Protein AF-A0A966KUR7-F1 (afdb_monomer)

Structure (mmCIF, N/CA/C/O backbone):
data_AF-A0A966KUR7-F1
#
_entry.id   AF-A0A966KUR7-F1
#
loop_
_atom_site.group_PDB
_atom_site.id
_atom_site.type_symbol
_atom_site.label_atom_id
_atom_site.label_alt_id
_atom_site.label_comp_id
_atom_site.label_asym_id
_atom_site.label_entity_id
_atom_site.label_seq_id
_atom_site.pdbx_PDB_ins_code
_atom_site.Cartn_x
_atom_site.Cartn_y
_atom_site.Cartn_z
_atom_site.occupancy
_atom_site.B_iso_or_equiv
_atom_site.auth_seq_id
_atom_site.auth_comp_id
_atom_site.auth_asym_id
_atom_site.auth_atom_id
_atom_site.pdbx_PDB_model_num
ATOM 1 N N . MET A 1 1 ? 2.257 -14.871 -14.726 1.00 88.00 1 MET A N 1
ATOM 2 C CA . MET A 1 1 ? 3.387 -13.998 -15.121 1.00 88.00 1 MET A CA 1
ATOM 3 C C . MET A 1 1 ? 2.958 -12.545 -14.995 1.00 88.00 1 MET A C 1
ATOM 5 O O . MET A 1 1 ? 1.751 -12.316 -15.040 1.00 88.00 1 MET A O 1
ATOM 9 N N . PRO A 1 2 ? 3.890 -11.599 -14.787 1.00 92.50 2 PRO A N 1
ATOM 10 C CA . PRO A 1 2 ? 3.565 -10.175 -14.750 1.00 92.50 2 PRO A CA 1
ATOM 11 C C . PRO A 1 2 ? 2.953 -9.707 -16.077 1.00 92.50 2 PRO A C 1
ATOM 13 O O . PRO A 1 2 ? 3.179 -10.331 -17.117 1.00 92.50 2 PRO A O 1
ATOM 16 N N . ALA A 1 3 ? 2.164 -8.632 -16.035 1.00 90.69 3 ALA A N 1
ATOM 17 C CA . ALA A 1 3 ? 1.656 -7.989 -17.244 1.00 90.69 3 ALA A CA 1
ATOM 18 C C . ALA A 1 3 ? 2.810 -7.391 -18.070 1.00 90.69 3 ALA A C 1
ATOM 20 O O . ALA A 1 3 ? 3.851 -7.025 -17.527 1.00 90.69 3 ALA A O 1
ATOM 21 N N . ALA A 1 4 ? 2.635 -7.288 -19.387 1.00 91.75 4 ALA A N 1
ATOM 22 C CA . ALA A 1 4 ? 3.635 -6.663 -20.249 1.00 91.75 4 ALA A CA 1
ATOM 23 C C . ALA A 1 4 ? 3.792 -5.161 -19.933 1.00 91.75 4 ALA A C 1
ATOM 25 O O . ALA A 1 4 ? 2.819 -4.503 -19.564 1.00 91.75 4 ALA A O 1
ATOM 26 N N . GLY A 1 5 ? 5.002 -4.619 -20.112 1.00 89.31 5 GLY A N 1
ATOM 27 C CA . GLY A 1 5 ? 5.289 -3.189 -19.936 1.00 89.31 5 GLY A CA 1
ATOM 28 C C . GLY A 1 5 ? 5.478 -2.733 -18.485 1.00 89.31 5 GLY A C 1
ATOM 29 O O . GLY A 1 5 ? 5.415 -1.538 -18.216 1.00 89.31 5 GLY A O 1
ATOM 30 N N . LEU A 1 6 ? 5.683 -3.659 -17.542 1.00 91.81 6 LEU A N 1
ATOM 31 C CA . LEU A 1 6 ? 6.004 -3.357 -16.137 1.00 91.81 6 LEU A CA 1
ATOM 32 C C . LEU A 1 6 ? 7.499 -3.082 -15.896 1.00 91.81 6 LEU A C 1
ATOM 34 O O . LEU A 1 6 ? 7.878 -2.509 -14.874 1.00 91.81 6 LEU A O 1
ATOM 38 N N . ASP A 1 7 ? 8.349 -3.503 -16.827 1.00 88.00 7 ASP A N 1
ATOM 39 C CA . ASP A 1 7 ? 9.803 -3.353 -16.819 1.00 88.00 7 ASP A CA 1
ATOM 40 C C . ASP A 1 7 ? 10.269 -1.959 -17.272 1.00 88.00 7 ASP A C 1
ATOM 42 O O . ASP A 1 7 ? 11.418 -1.585 -17.036 1.00 88.00 7 ASP A O 1
ATOM 46 N N . ASN A 1 8 ? 9.376 -1.165 -17.871 1.00 85.94 8 ASN A N 1
ATOM 47 C CA . ASN A 1 8 ? 9.663 0.183 -18.344 1.00 85.94 8 ASN A CA 1
ATOM 48 C C . ASN A 1 8 ? 8.543 1.167 -17.973 1.00 85.94 8 ASN A C 1
ATOM 50 O O . ASN A 1 8 ? 7.426 1.065 -18.469 1.00 85.94 8 ASN A O 1
ATOM 54 N N . ASN A 1 9 ? 8.875 2.169 -17.154 1.00 87.31 9 ASN A N 1
ATOM 55 C CA . ASN A 1 9 ? 7.959 3.235 -16.738 1.00 87.31 9 ASN A CA 1
ATOM 56 C C . ASN A 1 9 ? 8.266 4.601 -17.392 1.00 87.31 9 ASN A C 1
ATOM 58 O O . ASN A 1 9 ? 7.920 5.645 -16.849 1.00 87.31 9 ASN A O 1
ATOM 62 N N . ALA A 1 10 ? 8.947 4.636 -18.543 1.00 84.69 10 ALA A N 1
ATOM 63 C CA . ALA A 1 10 ? 9.345 5.892 -19.196 1.00 84.69 10 ALA A CA 1
ATOM 64 C C . ALA A 1 10 ? 8.162 6.787 -19.617 1.00 84.69 10 ALA A C 1
ATOM 66 O O . ALA A 1 10 ? 8.335 7.988 -19.801 1.00 84.69 10 ALA A O 1
ATOM 67 N N . ASN A 1 11 ? 6.970 6.212 -19.776 1.00 86.31 11 ASN A N 1
ATOM 68 C CA . ASN A 1 11 ? 5.736 6.928 -20.100 1.00 86.31 11 ASN A CA 1
ATOM 69 C C . ASN A 1 11 ? 4.882 7.271 -18.862 1.00 86.31 11 ASN A C 1
ATOM 71 O O . ASN A 1 11 ? 3.770 7.764 -19.031 1.00 86.31 11 ASN A O 1
ATOM 75 N N . GLY A 1 12 ? 5.358 6.972 -17.648 1.00 87.06 12 GLY A N 1
ATOM 76 C CA . GLY A 1 12 ? 4.644 7.243 -16.397 1.00 87.06 12 GLY A CA 1
ATOM 77 C C . GLY A 1 12 ? 3.442 6.331 -16.119 1.00 87.06 12 GLY A C 1
ATOM 78 O O . GLY A 1 12 ? 2.662 6.621 -15.213 1.00 87.06 12 GLY A O 1
ATOM 79 N N . ALA A 1 13 ? 3.270 5.227 -16.858 1.00 90.12 13 ALA A N 1
ATOM 80 C CA . ALA A 1 13 ? 2.123 4.324 -16.698 1.00 90.12 13 ALA A CA 1
ATOM 81 C C . ALA A 1 13 ? 2.003 3.688 -15.294 1.00 90.12 13 ALA A C 1
ATOM 83 O O . ALA A 1 13 ? 0.913 3.286 -14.896 1.00 90.12 13 ALA A O 1
ATOM 84 N N . TRP A 1 14 ? 3.104 3.628 -14.546 1.00 92.31 14 TRP A N 1
ATOM 85 C CA . TRP A 1 14 ? 3.233 3.052 -13.202 1.00 92.31 14 TRP A CA 1
ATOM 86 C C . TRP A 1 14 ? 3.726 4.092 -12.184 1.00 92.31 14 TRP A C 1
ATOM 88 O O . TRP A 1 14 ? 4.558 3.805 -11.315 1.00 92.31 14 TRP A O 1
ATOM 98 N N . GLY A 1 15 ? 3.255 5.330 -12.355 1.00 92.06 15 GLY A N 1
ATOM 99 C CA . GLY A 1 15 ? 3.416 6.438 -11.419 1.00 92.06 15 GLY A CA 1
ATOM 100 C C . GLY A 1 15 ? 4.779 7.134 -11.453 1.00 92.06 15 GLY A C 1
ATOM 101 O O . GLY A 1 15 ? 5.825 6.517 -11.666 1.00 92.06 15 GLY A O 1
ATOM 102 N N . ASP A 1 16 ? 4.763 8.438 -11.177 1.00 92.69 16 ASP A N 1
ATOM 103 C CA . ASP A 1 16 ? 5.966 9.266 -11.104 1.00 92.69 16 ASP A CA 1
ATOM 104 C C . ASP A 1 16 ? 6.695 9.101 -9.768 1.00 92.69 16 ASP A C 1
ATOM 106 O O . ASP A 1 16 ? 6.144 9.267 -8.675 1.00 92.69 16 ASP A O 1
ATOM 110 N N . THR A 1 17 ? 7.984 8.797 -9.849 1.00 91.75 17 THR A N 1
ATOM 111 C CA . THR A 1 17 ? 8.822 8.545 -8.674 1.00 91.75 17 THR A CA 1
ATOM 112 C C . THR A 1 17 ? 9.451 9.832 -8.152 1.00 91.75 17 THR A C 1
ATOM 114 O O . THR A 1 17 ? 10.007 10.616 -8.925 1.00 91.75 17 THR A O 1
ATOM 117 N N . LEU A 1 18 ? 9.459 10.029 -6.832 1.00 88.19 18 LEU A N 1
ATOM 118 C CA . LEU A 1 18 ? 10.143 11.176 -6.231 1.00 88.19 18 LEU A CA 1
ATOM 119 C C . LEU A 1 18 ? 11.659 11.102 -6.468 1.00 88.19 18 LEU A C 1
ATOM 121 O O . LEU A 1 18 ? 12.322 10.136 -6.080 1.00 88.19 18 LEU A O 1
ATOM 125 N N . GLY A 1 19 ? 12.211 12.154 -7.076 1.00 87.19 19 GLY A N 1
ATOM 126 C CA . GLY A 1 19 ? 13.638 12.253 -7.387 1.00 87.19 19 GLY A CA 1
ATOM 127 C C . GLY A 1 19 ? 14.106 11.311 -8.499 1.00 87.19 19 GLY A C 1
ATOM 128 O O . GLY A 1 19 ? 15.282 10.958 -8.510 1.00 87.19 19 GLY A O 1
ATOM 129 N N . ASN A 1 20 ? 13.207 10.883 -9.397 1.00 81.94 20 ASN A N 1
ATOM 130 C CA . ASN A 1 20 ? 13.506 9.990 -10.530 1.00 81.94 20 ASN A CA 1
ATOM 131 C C . ASN A 1 20 ? 14.167 8.664 -10.110 1.00 81.94 20 ASN A C 1
ATOM 133 O O . ASN A 1 20 ? 15.018 8.115 -10.812 1.00 81.94 20 ASN A O 1
ATOM 137 N N . LYS A 1 21 ? 13.805 8.159 -8.926 1.00 83.62 21 LYS A N 1
ATOM 138 C CA . LYS A 1 21 ? 14.330 6.903 -8.390 1.00 83.62 21 LYS A CA 1
ATOM 139 C C . LYS A 1 21 ? 13.656 5.713 -9.059 1.00 83.62 21 LYS A C 1
ATOM 141 O O . LYS A 1 21 ? 12.439 5.619 -9.072 1.00 83.62 21 LYS A O 1
ATOM 146 N N . VAL A 1 22 ? 14.449 4.737 -9.495 1.00 81.62 22 VAL A N 1
ATOM 147 C CA . VAL A 1 22 ? 13.929 3.482 -10.071 1.00 81.62 22 VAL A CA 1
ATOM 148 C C . VAL A 1 22 ? 13.159 2.653 -9.034 1.00 81.62 22 VAL A C 1
ATOM 150 O O . VAL A 1 22 ? 12.146 2.037 -9.357 1.00 81.62 22 VAL A O 1
ATOM 153 N N . LEU A 1 23 ? 13.628 2.654 -7.782 1.00 90.50 23 LEU A N 1
ATOM 154 C CA . LEU A 1 23 ? 13.031 1.907 -6.678 1.0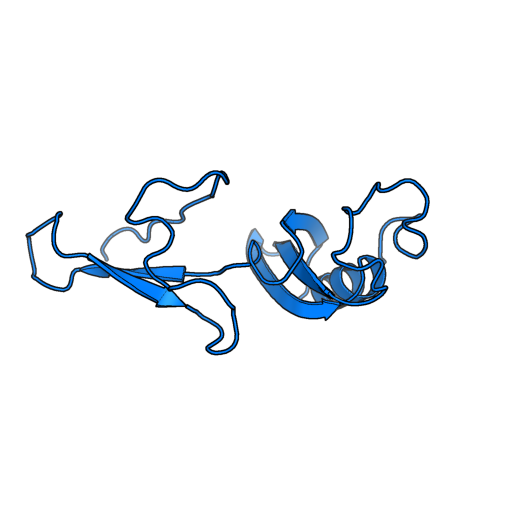0 90.50 23 LEU A CA 1
ATOM 155 C C . LEU A 1 23 ? 12.496 2.865 -5.617 1.00 90.50 23 LEU A C 1
ATOM 157 O O . LEU A 1 23 ? 13.218 3.736 -5.123 1.00 90.50 23 LEU A O 1
ATOM 161 N N . VAL A 1 24 ? 11.232 2.679 -5.251 1.00 94.69 24 VAL A N 1
ATOM 162 C CA . VAL A 1 24 ? 10.512 3.519 -4.289 1.00 94.69 24 VAL A CA 1
ATOM 163 C C . VAL A 1 24 ? 9.634 2.658 -3.384 1.00 94.69 24 VAL A C 1
ATOM 165 O O . VAL A 1 24 ? 9.629 1.431 -3.476 1.00 94.69 24 VAL A O 1
ATOM 168 N N . TRP A 1 25 ? 8.909 3.303 -2.475 1.00 97.19 25 TRP A N 1
ATOM 169 C CA . TRP A 1 25 ? 7.753 2.664 -1.863 1.00 97.19 25 TRP A CA 1
ATOM 170 C C . TRP A 1 25 ? 6.673 2.452 -2.920 1.00 97.19 25 TRP A C 1
ATOM 172 O O . TRP A 1 25 ? 6.357 3.386 -3.657 1.00 97.19 25 TRP A O 1
ATOM 182 N N . ARG A 1 26 ? 6.132 1.239 -3.009 1.00 97.38 26 ARG A N 1
ATOM 183 C CA . ARG A 1 26 ? 4.972 0.924 -3.853 1.00 97.38 26 ARG A CA 1
ATOM 184 C C . ARG A 1 26 ? 3.975 0.089 -3.067 1.00 97.38 26 ARG A C 1
ATOM 186 O O . ARG A 1 26 ? 4.371 -0.643 -2.156 1.00 97.38 26 ARG A O 1
ATOM 193 N N . SER A 1 27 ? 2.701 0.190 -3.429 1.00 97.38 27 SER A N 1
ATOM 194 C CA . SER A 1 27 ? 1.631 -0.647 -2.890 1.00 97.38 27 SER A CA 1
ATOM 195 C C . SER A 1 27 ? 0.796 -1.278 -3.989 1.00 97.38 27 SER A C 1
ATOM 197 O O . SER A 1 27 ? 0.777 -0.827 -5.127 1.00 97.38 27 SER A O 1
ATOM 199 N N . SER A 1 28 ? 0.111 -2.357 -3.642 1.00 97.50 28 SER A N 1
ATOM 200 C CA . SER A 1 28 ? -0.769 -3.094 -4.534 1.00 97.50 28 SER A CA 1
ATOM 201 C C . SER A 1 28 ? -1.852 -3.803 -3.742 1.00 97.50 28 SER A C 1
ATOM 203 O O . SER A 1 28 ? -1.692 -4.105 -2.555 1.00 97.50 28 SER A O 1
ATOM 205 N N . VAL A 1 29 ? -2.938 -4.115 -4.435 1.00 97.50 29 VAL A N 1
ATOM 206 C CA . VAL A 1 29 ? -3.971 -5.021 -3.947 1.00 97.50 29 VAL A CA 1
ATOM 207 C C . VAL A 1 29 ? -4.217 -6.110 -4.980 1.00 97.50 29 VAL A C 1
ATOM 209 O O . VAL A 1 29 ? -4.112 -5.881 -6.188 1.00 97.50 29 VAL A O 1
ATOM 212 N N . CYS A 1 30 ? -4.526 -7.311 -4.508 1.00 97.94 30 CYS A N 1
ATOM 213 C CA . CYS A 1 30 ? -4.758 -8.462 -5.359 1.00 97.94 30 CYS A CA 1
ATOM 214 C C . CYS A 1 30 ? -5.853 -9.380 -4.817 1.00 97.94 30 CYS A C 1
ATOM 216 O O . CYS A 1 30 ? -6.196 -9.340 -3.635 1.00 97.94 30 CYS A O 1
ATOM 218 N N . VAL A 1 31 ? -6.330 -10.264 -5.693 1.00 98.31 31 VAL A N 1
ATOM 219 C CA . VAL A 1 31 ? -7.130 -11.432 -5.321 1.00 98.31 31 VAL A CA 1
ATOM 220 C C . VAL A 1 31 ? -6.367 -12.721 -5.618 1.00 98.31 31 VAL A C 1
ATOM 222 O O . VAL A 1 31 ? -5.733 -12.851 -6.672 1.00 98.31 31 VAL A O 1
ATOM 225 N N . THR A 1 32 ? -6.427 -13.684 -4.701 1.00 98.38 32 THR A N 1
ATOM 226 C CA . THR A 1 32 ? -5.909 -15.044 -4.916 1.00 98.38 32 THR A CA 1
ATOM 227 C C . THR A 1 32 ? -6.930 -15.914 -5.652 1.00 98.38 32 THR A C 1
ATOM 229 O O . THR A 1 32 ? -8.106 -15.563 -5.763 1.00 98.38 32 THR A O 1
ATOM 232 N N . ALA A 1 33 ? -6.505 -17.091 -6.122 1.00 97.12 33 ALA A N 1
ATOM 233 C CA . ALA A 1 33 ? -7.406 -18.068 -6.745 1.00 97.12 33 ALA A CA 1
ATOM 234 C C . ALA A 1 33 ? -8.539 -18.542 -5.810 1.00 97.12 33 ALA A C 1
ATOM 236 O O . ALA A 1 33 ? -9.594 -18.953 -6.283 1.00 97.12 33 ALA A O 1
ATOM 237 N N . THR A 1 34 ? -8.331 -18.473 -4.492 1.00 97.62 34 THR A N 1
ATOM 238 C CA . THR A 1 34 ? -9.325 -18.837 -3.469 1.00 97.62 34 THR A CA 1
ATOM 239 C C . THR A 1 34 ? -10.234 -17.672 -3.070 1.00 97.62 34 THR A C 1
ATOM 241 O O . THR A 1 34 ? -11.066 -17.830 -2.181 1.00 97.62 34 THR A O 1
ATOM 244 N N . GLY A 1 35 ? -10.085 -16.503 -3.704 1.00 96.56 35 GLY A N 1
ATOM 245 C CA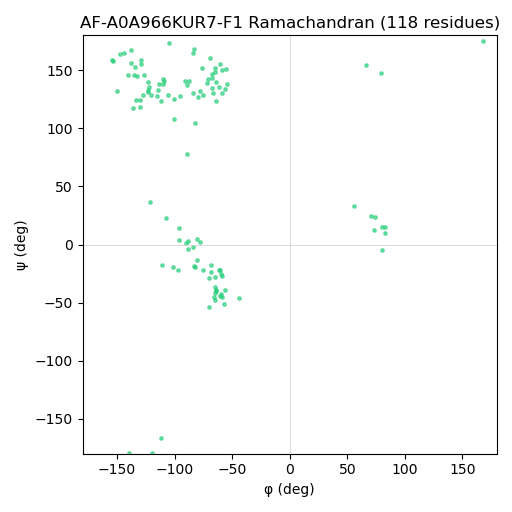 . GLY A 1 35 ? -10.882 -15.310 -3.415 1.00 96.56 35 GLY A CA 1
ATOM 246 C C . GLY A 1 35 ? -10.389 -14.484 -2.224 1.00 96.56 35 GLY A C 1
ATOM 247 O O . GLY A 1 35 ? -11.086 -13.563 -1.806 1.00 96.56 35 GLY A O 1
ATOM 248 N N . ALA A 1 36 ? -9.202 -14.770 -1.678 1.00 96.62 36 ALA A N 1
ATOM 249 C CA . ALA A 1 36 ? -8.628 -13.951 -0.614 1.00 96.62 36 ALA A CA 1
ATOM 250 C C . ALA A 1 36 ? -8.147 -12.604 -1.170 1.00 96.62 36 ALA A C 1
ATOM 252 O O . ALA A 1 36 ? -7.525 -12.560 -2.234 1.00 96.62 36 ALA A O 1
ATOM 253 N N . LEU A 1 37 ? -8.394 -11.521 -0.431 1.00 95.31 37 LEU A N 1
ATOM 254 C CA . LEU A 1 37 ? -7.811 -10.211 -0.707 1.00 95.31 37 LEU A CA 1
ATOM 255 C C . LEU A 1 37 ? -6.414 -10.140 -0.080 1.00 95.31 37 LEU A C 1
ATOM 257 O O . LEU A 1 37 ? -6.255 -10.427 1.107 1.00 95.31 37 LEU A O 1
ATOM 261 N N . VAL A 1 38 ? -5.415 -9.722 -0.852 1.00 96.88 38 VAL A N 1
ATOM 262 C CA . VAL A 1 38 ? -4.050 -9.498 -0.356 1.00 96.88 38 VAL A CA 1
ATOM 263 C C . VAL A 1 38 ? -3.651 -8.066 -0.657 1.00 96.88 38 VAL A C 1
ATOM 265 O O . VAL A 1 38 ? -3.797 -7.595 -1.784 1.00 96.88 38 VAL A O 1
ATOM 268 N N . TYR A 1 39 ? -3.127 -7.381 0.352 1.00 96.25 39 TYR A N 1
ATOM 269 C CA . TYR A 1 39 ? -2.475 -6.090 0.195 1.00 96.25 39 TYR A CA 1
ATOM 270 C C . TYR A 1 39 ? -0.968 -6.278 0.339 1.00 96.25 39 TYR A C 1
ATOM 272 O O . TYR A 1 39 ? -0.506 -6.875 1.313 1.00 96.25 39 TYR A O 1
ATOM 280 N N . GLY A 1 40 ? -0.202 -5.770 -0.620 1.00 95.75 40 GLY A N 1
ATOM 281 C CA . GLY A 1 40 ? 1.253 -5.850 -0.604 1.00 95.75 40 GLY A CA 1
ATOM 282 C C . GLY A 1 40 ? 1.872 -4.482 -0.791 1.00 95.75 40 GLY A C 1
ATOM 283 O O . GLY A 1 40 ? 1.532 -3.781 -1.740 1.00 95.75 40 GLY A O 1
ATOM 284 N N . TYR A 1 41 ? 2.789 -4.109 0.097 1.00 95.31 41 TYR A N 1
ATOM 285 C CA . TYR A 1 41 ? 3.500 -2.841 0.012 1.00 95.31 41 TYR A CA 1
ATOM 286 C C . TYR A 1 41 ? 4.858 -2.891 0.707 1.00 95.31 41 TYR A C 1
ATOM 288 O O . TYR A 1 41 ? 5.088 -3.729 1.579 1.00 95.31 41 TYR A O 1
ATOM 296 N N . GLY A 1 42 ? 5.748 -1.981 0.323 1.00 95.00 42 GLY A N 1
ATOM 297 C CA . GLY A 1 42 ? 7.073 -1.855 0.922 1.00 95.00 42 GLY A CA 1
ATOM 298 C C . GLY A 1 42 ? 7.989 -0.942 0.119 1.00 95.00 42 GLY A C 1
ATOM 299 O O . GLY A 1 42 ? 7.616 -0.463 -0.954 1.00 95.00 42 GLY A O 1
ATOM 300 N N . SER A 1 43 ? 9.186 -0.703 0.654 1.00 95.00 43 SER A N 1
ATOM 301 C CA . SER A 1 43 ? 10.247 0.075 0.009 1.00 95.00 43 SER A CA 1
ATOM 302 C C . SER A 1 43 ? 11.086 -0.768 -0.958 1.00 95.00 43 SER A C 1
ATOM 304 O O . SER A 1 43 ? 11.050 -1.997 -0.930 1.00 95.00 43 SER A O 1
ATOM 306 N N . GLY A 1 44 ? 11.865 -0.105 -1.819 1.00 94.62 44 GLY A N 1
ATOM 307 C CA . GLY A 1 44 ? 12.810 -0.786 -2.709 1.00 94.62 44 GLY A CA 1
ATOM 308 C C . GLY A 1 44 ? 12.152 -1.520 -3.882 1.00 94.62 44 GLY A C 1
ATOM 309 O O . GLY A 1 44 ? 12.742 -2.454 -4.421 1.00 94.62 44 GLY A O 1
ATOM 310 N N . LEU A 1 45 ? 10.943 -1.116 -4.284 1.00 95.25 45 LEU A N 1
ATOM 311 C CA . LEU A 1 45 ? 10.163 -1.782 -5.326 1.00 95.25 45 LEU A CA 1
ATOM 312 C C . LEU A 1 45 ? 10.063 -0.936 -6.603 1.00 95.25 45 LEU A C 1
ATOM 314 O O . LEU A 1 45 ? 9.911 0.287 -6.559 1.00 95.25 45 LEU A O 1
ATOM 318 N N . GLY A 1 46 ? 10.109 -1.624 -7.744 1.00 94.56 46 GLY A N 1
ATOM 319 C CA . GLY A 1 46 ? 9.624 -1.152 -9.041 1.00 94.56 46 GLY A CA 1
ATOM 320 C C . GLY A 1 46 ? 8.301 -1.850 -9.386 1.00 94.56 46 GLY A C 1
ATOM 321 O O . GLY A 1 46 ? 7.888 -2.770 -8.678 1.00 94.56 46 GLY A O 1
ATOM 322 N N . ALA A 1 47 ? 7.641 -1.447 -10.475 1.00 95.00 47 ALA A N 1
ATOM 323 C CA . ALA A 1 47 ? 6.364 -2.046 -10.887 1.00 95.00 47 ALA A CA 1
ATOM 324 C C . ALA A 1 47 ? 6.504 -3.554 -11.184 1.00 95.00 47 ALA A C 1
ATOM 326 O O . ALA A 1 47 ? 5.728 -4.374 -10.690 1.00 95.00 47 ALA A O 1
ATOM 327 N N . GLN A 1 48 ? 7.567 -3.936 -11.902 1.00 95.12 48 GLN A N 1
ATOM 328 C CA . GLN A 1 48 ? 7.915 -5.334 -12.170 1.00 95.12 48 GLN A CA 1
ATOM 329 C C . GLN A 1 48 ? 8.108 -6.154 -10.882 1.00 95.12 48 GLN A C 1
ATOM 331 O O . GLN A 1 48 ? 7.487 -7.205 -10.718 1.00 95.12 48 GLN A O 1
ATOM 336 N N . SER A 1 49 ? 8.931 -5.677 -9.939 1.00 96.00 49 SER A N 1
ATOM 337 C CA . SER A 1 49 ? 9.217 -6.436 -8.714 1.00 96.00 49 SER A CA 1
ATOM 338 C C . SER A 1 49 ? 8.017 -6.507 -7.763 1.00 96.00 49 SER A C 1
ATOM 340 O O . SER A 1 49 ? 7.853 -7.511 -7.065 1.00 96.00 49 SER A O 1
ATOM 342 N N . LEU A 1 50 ? 7.131 -5.503 -7.779 1.00 97.31 50 LEU A N 1
ATOM 343 C CA . LEU A 1 50 ? 5.842 -5.549 -7.086 1.00 97.31 50 LEU A CA 1
ATOM 344 C C . LEU A 1 50 ? 4.911 -6.615 -7.687 1.00 97.31 50 LEU A C 1
ATOM 346 O O . LEU A 1 50 ? 4.324 -7.407 -6.950 1.00 97.31 50 LEU A O 1
ATOM 350 N N . ALA A 1 51 ? 4.806 -6.691 -9.015 1.00 97.19 51 ALA A N 1
ATOM 351 C CA . ALA A 1 51 ? 3.987 -7.705 -9.678 1.00 97.19 51 ALA A CA 1
ATOM 352 C C . ALA A 1 51 ? 4.501 -9.130 -9.418 1.00 97.19 51 ALA A C 1
ATOM 354 O O . ALA A 1 51 ? 3.718 -10.048 -9.167 1.00 97.19 51 ALA A O 1
ATOM 355 N N . GLU A 1 52 ? 5.820 -9.320 -9.418 1.00 97.00 52 GLU A N 1
ATOM 356 C CA . GLU A 1 52 ? 6.442 -10.592 -9.045 1.00 97.00 52 GLU A CA 1
ATOM 357 C C . GLU A 1 52 ? 6.177 -10.965 -7.583 1.00 97.00 52 GLU A C 1
ATOM 359 O O . GLU A 1 52 ? 5.911 -12.133 -7.291 1.00 97.00 52 GLU A O 1
ATOM 364 N N . LEU A 1 53 ? 6.205 -9.991 -6.666 1.00 96.88 53 LEU A N 1
ATOM 365 C CA . LEU A 1 53 ? 5.821 -10.205 -5.270 1.00 96.88 53 LEU A CA 1
ATOM 366 C C . LEU A 1 53 ? 4.371 -10.699 -5.168 1.00 96.88 53 LEU A C 1
ATOM 368 O O . LEU A 1 53 ? 4.117 -11.671 -4.459 1.00 96.88 53 LEU A O 1
ATOM 372 N N . MET A 1 54 ? 3.441 -10.087 -5.906 1.00 98.25 54 MET A N 1
ATOM 373 C CA . MET A 1 54 ? 2.031 -10.489 -5.889 1.00 98.25 54 MET A CA 1
ATOM 374 C C . MET A 1 54 ? 1.835 -11.902 -6.447 1.00 98.25 54 MET A C 1
ATOM 376 O O . MET A 1 54 ? 1.131 -12.717 -5.855 1.00 98.25 54 MET A O 1
ATOM 380 N N . LEU A 1 55 ? 2.519 -12.258 -7.535 1.00 97.81 55 LEU A N 1
ATOM 381 C CA . LEU A 1 55 ? 2.476 -13.629 -8.054 1.00 97.81 55 LEU A CA 1
ATOM 382 C C . LEU A 1 55 ? 2.979 -14.650 -7.028 1.00 97.81 55 LEU A C 1
ATOM 384 O O . LEU A 1 55 ? 2.353 -15.693 -6.852 1.00 97.81 55 LEU A O 1
ATOM 388 N N . ARG A 1 56 ? 4.071 -14.341 -6.313 1.00 97.38 56 ARG A N 1
ATOM 389 C CA . ARG A 1 56 ? 4.584 -15.203 -5.234 1.00 97.38 56 ARG A CA 1
ATOM 390 C C . ARG A 1 56 ? 3.615 -15.320 -4.056 1.00 97.38 56 ARG A C 1
ATOM 392 O O . ARG A 1 56 ? 3.606 -16.354 -3.399 1.00 97.38 56 ARG A O 1
ATOM 399 N N . ALA A 1 57 ? 2.778 -14.311 -3.821 1.00 97.19 57 ALA A N 1
ATOM 400 C CA . ALA A 1 57 ? 1.706 -14.350 -2.827 1.00 97.19 57 ALA A CA 1
ATOM 401 C C . ALA A 1 57 ? 0.459 -15.146 -3.285 1.00 97.19 57 ALA A C 1
ATOM 403 O O . ALA A 1 57 ? -0.522 -15.220 -2.549 1.00 97.19 57 ALA A O 1
ATOM 404 N N . GLY A 1 58 ? 0.473 -15.747 -4.483 1.00 97.62 58 GLY A N 1
ATOM 405 C CA . GLY A 1 58 ? -0.646 -16.537 -5.012 1.00 97.62 58 GLY A CA 1
ATOM 406 C C . GLY A 1 58 ? -1.749 -15.702 -5.671 1.00 97.62 58 GLY A C 1
ATOM 407 O O . GLY A 1 58 ? -2.856 -16.201 -5.896 1.00 97.62 58 GLY A O 1
ATOM 408 N N . CYS A 1 59 ? -1.466 -14.436 -5.981 1.00 98.50 59 CYS A N 1
ATOM 409 C CA . CYS A 1 59 ? -2.395 -13.551 -6.671 1.00 98.50 59 CYS A CA 1
ATOM 410 C C . CYS A 1 59 ? -2.636 -14.005 -8.118 1.00 98.50 59 CYS A C 1
ATOM 412 O O . CYS A 1 59 ? -1.690 -14.268 -8.862 1.00 98.50 59 CYS A O 1
ATOM 414 N N . VAL A 1 60 ? -3.901 -14.013 -8.547 1.00 97.88 60 VAL A N 1
ATOM 415 C CA . VAL A 1 60 ? -4.298 -14.272 -9.948 1.00 97.88 60 VAL A CA 1
ATOM 416 C C . VAL A 1 60 ? -4.647 -12.992 -10.706 1.00 97.88 60 VAL A C 1
ATOM 418 O O . VAL A 1 60 ? -4.638 -12.971 -11.936 1.00 97.88 60 VAL A O 1
ATOM 421 N N . ARG A 1 61 ? -4.935 -11.909 -9.978 1.00 97.62 61 ARG A N 1
ATOM 422 C CA . ARG A 1 61 ? -5.126 -10.560 -10.513 1.00 97.62 61 ARG A CA 1
ATOM 423 C C . ARG A 1 61 ? -4.695 -9.549 -9.460 1.00 97.62 61 ARG A C 1
ATOM 425 O O . ARG A 1 61 ? -5.102 -9.672 -8.308 1.00 97.62 61 ARG A O 1
ATOM 432 N N . ALA A 1 62 ? -3.897 -8.569 -9.862 1.00 97.44 62 ALA A N 1
ATOM 433 C CA . ALA A 1 62 ? -3.403 -7.506 -8.997 1.00 97.44 62 ALA A CA 1
ATOM 434 C C . ALA A 1 62 ? -3.467 -6.157 -9.719 1.00 97.44 62 ALA A C 1
ATOM 436 O O . ALA A 1 62 ? -3.433 -6.114 -10.950 1.00 97.44 62 ALA A O 1
ATOM 437 N N . MET A 1 63 ? -3.530 -5.080 -8.944 1.00 96.06 63 MET A N 1
ATOM 438 C CA . MET A 1 63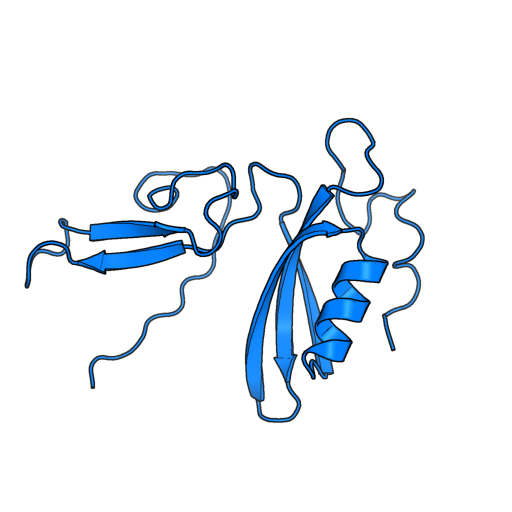 ? -3.355 -3.712 -9.419 1.00 96.06 63 MET A CA 1
ATOM 439 C C . MET A 1 63 ? -2.392 -2.961 -8.501 1.00 96.06 63 MET A C 1
ATOM 441 O O . MET A 1 63 ? -2.377 -3.193 -7.289 1.00 96.06 63 MET A O 1
ATOM 445 N N . GLU A 1 64 ? -1.588 -2.079 -9.089 1.00 96.38 64 GLU A N 1
ATOM 446 C CA . GLU A 1 64 ? -0.797 -1.111 -8.334 1.00 96.38 64 GLU A CA 1
ATOM 447 C C . GLU A 1 64 ? -1.718 -0.042 -7.725 1.00 96.38 64 GLU A C 1
ATOM 449 O O . GLU A 1 64 ? -2.721 0.353 -8.321 1.00 96.38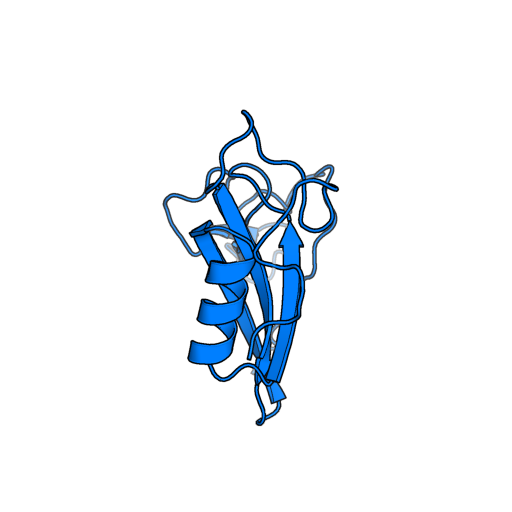 64 GLU A O 1
ATOM 454 N N . LEU A 1 65 ? -1.378 0.375 -6.509 1.00 95.94 65 LEU A N 1
ATOM 455 C CA . LEU A 1 65 ? -1.982 1.475 -5.766 1.00 95.94 65 LEU A CA 1
ATOM 456 C C . LEU A 1 65 ? -0.956 2.615 -5.639 1.00 95.94 65 LEU A C 1
ATOM 458 O O . LEU A 1 65 ? 0.057 2.622 -6.332 1.00 95.94 65 LEU A O 1
ATOM 462 N N . ASP A 1 66 ? -1.208 3.597 -4.773 1.00 94.88 66 ASP A N 1
ATOM 463 C CA . ASP A 1 66 ? -0.326 4.760 -4.635 1.00 94.88 66 ASP A CA 1
ATOM 464 C C . ASP A 1 66 ? 1.135 4.358 -4.320 1.00 94.88 66 ASP A C 1
ATOM 466 O O . ASP A 1 66 ? 1.424 3.314 -3.711 1.00 94.88 66 ASP A O 1
ATOM 470 N N . ILE A 1 67 ? 2.064 5.202 -4.760 1.00 96.06 67 ILE A N 1
ATOM 471 C CA . ILE A 1 67 ? 3.510 4.984 -4.672 1.00 96.06 67 ILE A CA 1
ATOM 472 C C . ILE A 1 67 ? 4.164 6.087 -3.837 1.00 96.06 67 ILE A C 1
ATOM 474 O O . ILE A 1 67 ? 3.512 7.002 -3.349 1.00 96.06 67 ILE A O 1
ATOM 478 N N . ASN A 1 68 ? 5.483 6.027 -3.686 1.00 95.94 68 ASN A N 1
ATOM 479 C CA . ASN A 1 68 ? 6.305 6.954 -2.912 1.00 95.94 68 ASN A CA 1
ATOM 480 C C . ASN A 1 68 ? 6.044 6.926 -1.384 1.00 95.94 68 ASN A C 1
ATOM 482 O O . ASN A 1 68 ? 4.970 6.535 -0.912 1.00 95.94 68 ASN A O 1
ATOM 486 N N . PRO A 1 69 ? 7.054 7.311 -0.575 1.00 93.81 69 PRO A N 1
ATOM 487 C CA . PRO A 1 69 ? 7.030 7.107 0.877 1.00 93.81 69 PRO A CA 1
ATOM 488 C C . PRO A 1 69 ? 5.819 7.724 1.590 1.00 93.81 69 PRO A C 1
ATOM 490 O O . PRO A 1 69 ? 5.245 7.106 2.485 1.00 93.81 69 PRO A O 1
ATOM 493 N N . SER A 1 70 ? 5.399 8.919 1.169 1.00 93.31 70 SER A N 1
ATOM 494 C CA . SER A 1 70 ? 4.332 9.669 1.833 1.00 93.31 70 SER A CA 1
ATOM 495 C C . SER A 1 70 ? 2.924 9.137 1.573 1.00 93.31 70 SER A C 1
ATOM 497 O O . SER A 1 70 ? 2.024 9.468 2.342 1.00 93.31 70 SER A O 1
ATOM 499 N N . TRP A 1 71 ? 2.692 8.384 0.493 1.00 93.88 71 TRP A N 1
ATOM 500 C CA . TRP A 1 71 ? 1.331 8.000 0.096 1.00 93.88 71 TRP A CA 1
ATOM 501 C C . TRP A 1 71 ? 1.037 6.511 0.261 1.00 93.88 71 TRP A C 1
ATOM 503 O O . TRP A 1 71 ? -0.127 6.139 0.402 1.00 93.88 71 TRP A O 1
ATOM 513 N N . THR A 1 72 ? 2.078 5.690 0.377 1.00 95.25 72 THR A N 1
ATOM 514 C CA . THR A 1 72 ? 1.966 4.240 0.548 1.00 95.25 72 THR A CA 1
ATOM 515 C C . THR A 1 72 ? 1.714 3.876 2.022 1.00 95.25 72 THR A C 1
ATOM 517 O O . THR A 1 72 ? 2.637 3.914 2.838 1.00 95.25 72 THR A O 1
ATOM 520 N N . THR A 1 73 ? 0.483 3.504 2.399 1.00 94.00 73 THR A N 1
ATOM 521 C CA . THR A 1 73 ? 0.133 3.196 3.806 1.00 94.00 73 THR A CA 1
ATOM 522 C C . THR A 1 73 ? -0.812 2.008 3.957 1.00 94.00 73 THR A C 1
ATOM 524 O O . THR A 1 73 ? -1.727 1.850 3.160 1.00 94.00 73 THR A O 1
ATOM 527 N N . PHE A 1 74 ? -0.654 1.234 5.036 1.00 94.94 74 PHE A N 1
ATOM 528 C CA . PHE A 1 74 ? -1.672 0.310 5.544 1.00 94.94 74 PHE A CA 1
ATOM 529 C C . PHE A 1 74 ? -1.843 0.549 7.039 1.00 94.94 74 PHE A C 1
ATOM 531 O O . PHE A 1 74 ? -0.897 0.364 7.811 1.00 94.94 74 PHE A O 1
ATOM 538 N N . ASN A 1 75 ? -3.046 0.951 7.439 1.00 95.44 75 ASN A N 1
ATOM 539 C CA . ASN A 1 75 ? -3.349 1.335 8.809 1.00 95.44 75 ASN A CA 1
ATOM 540 C C . ASN A 1 75 ? -4.487 0.478 9.364 1.00 95.44 75 ASN A C 1
ATOM 542 O O . ASN A 1 75 ? -5.507 0.278 8.711 1.00 95.44 75 ASN A O 1
ATOM 546 N N . PHE A 1 76 ? -4.308 0.008 10.592 1.00 95.00 76 PHE A N 1
ATOM 547 C CA . PHE A 1 76 ? -5.364 -0.557 11.419 1.00 95.00 76 PHE A CA 1
ATOM 548 C C . PHE A 1 76 ? -5.988 0.554 12.251 1.00 95.00 76 PHE A C 1
ATOM 550 O O . PHE A 1 76 ? -5.257 1.378 12.796 1.00 95.00 76 PHE A O 1
ATOM 557 N N . TYR A 1 77 ? -7.305 0.525 12.412 1.00 94.25 77 TYR A N 1
ATOM 558 C CA . TYR A 1 77 ? -8.035 1.443 13.279 1.00 94.25 77 TYR A CA 1
ATOM 559 C C . TYR A 1 77 ? -8.781 0.641 14.337 1.00 94.25 77 TYR A C 1
ATOM 561 O O . TYR A 1 77 ? -9.478 -0.317 14.007 1.00 94.25 77 TYR A O 1
ATOM 569 N N . ALA A 1 78 ? -8.603 1.011 15.602 1.00 93.25 78 ALA A N 1
ATOM 570 C CA . ALA A 1 78 ? -9.260 0.355 16.725 1.00 93.25 78 ALA A CA 1
ATOM 571 C C . ALA A 1 78 ? -9.823 1.394 17.703 1.00 93.25 78 ALA A C 1
ATOM 573 O O . ALA A 1 78 ? -9.196 2.446 17.884 1.00 93.25 78 ALA A O 1
ATOM 574 N N . PRO A 1 79 ? -10.973 1.112 18.343 1.00 93.00 79 PRO A N 1
ATOM 575 C CA . PRO A 1 79 ? -11.479 1.963 19.403 1.00 93.00 79 PRO A CA 1
ATOM 576 C C . PRO A 1 79 ? -10.513 1.952 20.594 1.00 93.00 79 PRO A C 1
ATOM 578 O O . PRO A 1 79 ? -9.977 0.906 20.963 1.00 93.00 79 PRO A O 1
ATOM 581 N N . THR A 1 80 ? -10.296 3.110 21.208 1.00 95.56 80 THR A N 1
ATOM 582 C CA . THR A 1 80 ? -9.517 3.253 22.449 1.00 95.56 80 THR A CA 1
ATOM 583 C C . THR A 1 80 ? -10.403 3.290 23.688 1.00 95.56 80 THR A C 1
ATOM 585 O O . THR A 1 80 ? -9.934 2.972 24.779 1.00 95.56 80 THR A O 1
ATOM 588 N N . VAL A 1 81 ? -11.683 3.632 23.521 1.00 95.38 81 VAL A N 1
ATOM 589 C CA . VAL A 1 81 ? -12.706 3.617 24.570 1.00 95.38 81 VAL A CA 1
ATOM 590 C C . VAL A 1 81 ? -13.931 2.859 24.042 1.00 95.38 81 VAL A C 1
ATOM 592 O O . VAL A 1 81 ? -14.449 3.213 22.982 1.00 95.38 81 VAL A O 1
ATOM 595 N N . PRO A 1 82 ? -14.413 1.810 24.736 1.00 90.44 82 PRO A N 1
ATOM 596 C CA . PRO A 1 82 ? -15.601 1.076 24.309 1.00 90.44 82 PRO A CA 1
ATOM 597 C C . PRO A 1 82 ? -16.838 1.977 24.208 1.00 90.44 82 PRO A C 1
ATOM 599 O O . PRO A 1 82 ? -17.163 2.698 25.146 1.00 90.44 82 PRO A O 1
ATOM 602 N N . GLY A 1 83 ? -17.549 1.899 23.081 1.00 87.31 83 GLY A N 1
ATOM 603 C CA . GLY A 1 83 ? -18.807 2.621 22.860 1.00 87.31 83 GLY A CA 1
ATOM 604 C C . GLY A 1 83 ? -18.667 4.093 22.460 1.00 87.31 83 GLY A C 1
ATOM 605 O O . GLY A 1 83 ? -19.679 4.707 22.134 1.00 87.31 83 GLY A O 1
ATOM 606 N N . ASP A 1 84 ? -17.452 4.649 22.430 1.00 92.50 84 ASP A N 1
ATOM 607 C CA . ASP A 1 84 ? -17.210 6.014 21.960 1.00 92.50 84 ASP A CA 1
ATOM 608 C C . ASP A 1 84 ? -16.676 6.008 20.512 1.00 92.50 84 ASP A C 1
ATOM 610 O O . ASP A 1 84 ? -15.517 5.646 20.285 1.00 92.50 84 ASP A O 1
ATOM 614 N N . PRO A 1 85 ? -17.484 6.422 19.516 1.00 85.56 85 PRO A N 1
ATOM 615 C CA . PRO A 1 85 ? -17.063 6.444 18.117 1.00 85.56 85 PRO A CA 1
ATOM 616 C C . PRO A 1 85 ? -15.985 7.496 17.813 1.00 85.56 85 PRO A C 1
ATOM 618 O O . PRO A 1 85 ? -15.332 7.394 16.776 1.00 85.56 85 PRO A O 1
ATOM 621 N N . ALA A 1 86 ? -15.778 8.496 18.679 1.00 89.69 86 ALA A N 1
ATOM 622 C CA . ALA A 1 86 ? -14.719 9.494 18.509 1.00 89.69 86 ALA A CA 1
ATOM 623 C C . ALA A 1 86 ? -13.354 8.997 19.017 1.00 89.69 86 ALA A C 1
ATOM 625 O O . ALA A 1 86 ? -12.307 9.516 18.626 1.00 89.69 86 ALA A O 1
ATOM 626 N N . SER A 1 87 ? -13.354 7.971 19.866 1.00 94.31 87 SER A N 1
ATOM 627 C CA . SER A 1 87 ? -12.157 7.401 20.475 1.00 94.31 87 SER A CA 1
ATOM 628 C C . SER A 1 87 ? -11.570 6.300 19.594 1.00 94.31 87 SER A C 1
ATOM 630 O O . SER A 1 87 ? -11.748 5.115 19.864 1.00 94.31 87 SER A O 1
ATOM 632 N N . VAL A 1 88 ? -10.859 6.683 18.529 1.00 95.31 88 VAL A N 1
ATOM 633 C CA . VAL A 1 88 ? -10.204 5.759 17.583 1.00 95.31 88 VAL A CA 1
ATOM 634 C C . VAL A 1 88 ? -8.711 6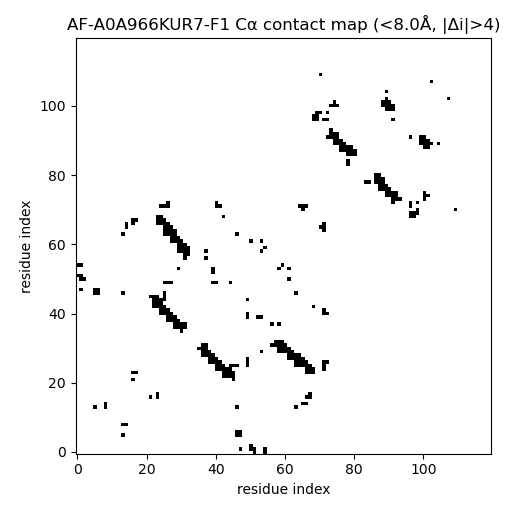.057 17.491 1.00 95.31 88 VAL A C 1
ATOM 636 O O . VAL A 1 88 ? -8.299 7.216 17.444 1.00 95.31 88 VAL A O 1
ATOM 639 N N . LYS A 1 89 ? -7.884 5.007 17.423 1.00 96.75 89 LYS A N 1
ATOM 640 C CA . LYS A 1 89 ? -6.444 5.128 17.170 1.00 96.75 89 LYS A CA 1
ATOM 641 C C . LYS A 1 89 ? -6.021 4.321 15.953 1.00 96.75 89 LYS A C 1
ATOM 643 O O . LYS A 1 89 ? -6.359 3.143 15.824 1.00 96.75 89 LYS A O 1
ATOM 648 N N . GLY A 1 90 ? -5.242 4.962 15.090 1.00 96.38 90 GLY A N 1
ATOM 649 C CA . GLY A 1 90 ? -4.590 4.344 13.954 1.00 96.38 90 GLY A CA 1
ATOM 650 C C . GLY A 1 90 ? -3.228 3.746 14.313 1.00 96.38 90 GLY A C 1
ATOM 651 O O . GLY A 1 90 ? -2.429 4.335 15.048 1.00 96.38 90 GLY A O 1
ATOM 652 N N . ARG A 1 91 ? -2.914 2.583 13.742 1.00 96.50 91 ARG A N 1
ATOM 653 C CA . ARG A 1 91 ? -1.600 1.934 13.822 1.00 96.50 91 ARG A CA 1
ATOM 654 C C . ARG A 1 91 ? -1.172 1.455 12.441 1.00 96.50 91 ARG A C 1
ATOM 656 O O . ARG A 1 91 ? -1.876 0.669 11.818 1.00 96.50 91 ARG A O 1
ATOM 663 N N . LYS A 1 92 ? 0.006 1.880 11.989 1.00 95.06 92 LYS A N 1
ATOM 664 C CA . LYS A 1 92 ? 0.613 1.389 10.744 1.00 95.06 92 LYS A CA 1
ATOM 665 C C . LYS A 1 92 ? 1.029 -0.079 10.858 1.00 95.06 92 LYS A C 1
ATOM 667 O O . LYS A 1 92 ? 1.421 -0.530 11.937 1.00 95.06 92 LYS A O 1
ATOM 672 N N . LEU A 1 93 ? 0.935 -0.816 9.752 1.00 94.50 93 LEU A N 1
ATOM 673 C CA . LEU A 1 93 ? 1.400 -2.203 9.670 1.00 94.50 93 LEU A CA 1
ATOM 674 C C . LEU A 1 93 ? 2.932 -2.276 9.721 1.00 94.50 93 LEU A C 1
ATOM 676 O O . LEU A 1 93 ? 3.477 -2.961 10.583 1.00 94.50 93 LEU A O 1
ATOM 680 N N . LEU A 1 94 ? 3.613 -1.537 8.844 1.00 93.94 94 LEU A N 1
ATOM 681 C CA . LEU A 1 94 ? 5.069 -1.422 8.840 1.00 93.94 94 LEU A CA 1
ATOM 682 C C . LEU A 1 94 ? 5.512 -0.170 9.615 1.00 93.94 94 LEU A C 1
ATOM 684 O O . LEU A 1 94 ? 5.017 0.926 9.337 1.00 93.94 94 LEU A O 1
ATOM 688 N N . PRO A 1 95 ? 6.430 -0.292 10.591 1.00 92.44 95 PRO A N 1
ATOM 689 C CA . PRO A 1 95 ? 6.831 0.823 11.450 1.00 92.44 95 PRO A CA 1
ATOM 690 C C . PRO A 1 95 ? 7.614 1.917 10.709 1.00 92.44 95 PRO A C 1
ATOM 692 O O . PRO A 1 95 ? 7.601 3.070 11.141 1.00 92.44 95 PRO A O 1
ATOM 695 N N . ASP A 1 96 ? 8.252 1.586 9.592 1.00 93.38 96 ASP A N 1
ATOM 696 C CA . ASP A 1 96 ? 9.067 2.473 8.759 1.00 93.38 96 ASP A CA 1
ATOM 697 C C . ASP A 1 96 ? 8.267 3.222 7.677 1.00 93.38 96 ASP A C 1
ATOM 699 O O . ASP A 1 96 ? 8.821 4.095 7.011 1.00 93.38 96 ASP A O 1
ATOM 703 N N . SER A 1 97 ? 6.961 2.958 7.527 1.00 93.50 97 SER A N 1
ATOM 704 C CA . SER A 1 97 ? 6.092 3.791 6.683 1.00 93.50 97 SER A CA 1
ATOM 705 C C . SER A 1 97 ? 6.040 5.235 7.207 1.00 93.50 97 SER A C 1
ATOM 707 O O . SER A 1 97 ? 5.894 5.459 8.416 1.00 93.50 97 SER A O 1
ATOM 709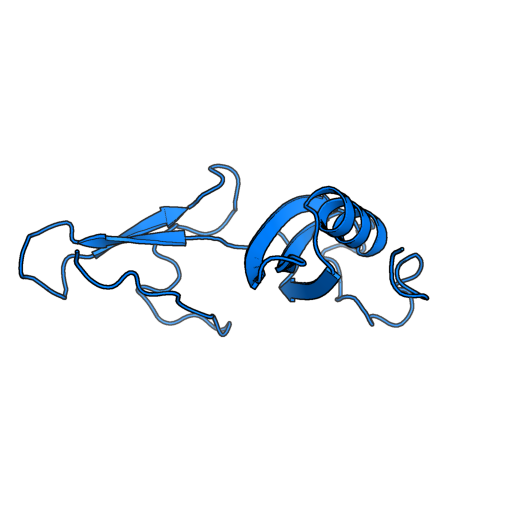 N N . GLU A 1 98 ? 6.145 6.211 6.298 1.00 95.12 98 GLU A N 1
ATOM 710 C CA . GLU A 1 98 ? 6.372 7.626 6.637 1.00 95.12 98 GLU A CA 1
ATOM 711 C C . GLU A 1 98 ? 5.203 8.253 7.407 1.00 95.12 98 GLU A C 1
ATOM 713 O O . GLU A 1 98 ? 5.402 8.919 8.424 1.00 95.12 98 GLU A O 1
ATOM 718 N N . LYS A 1 99 ? 3.968 8.050 6.935 1.00 94.25 99 LYS A N 1
ATOM 719 C CA . LYS A 1 99 ? 2.792 8.687 7.535 1.00 94.25 99 LYS A CA 1
ATOM 720 C C . LYS A 1 99 ? 2.383 8.027 8.848 1.00 94.25 99 LYS A C 1
ATOM 722 O O . LYS A 1 99 ? 2.580 6.833 9.077 1.00 94.25 99 LYS A O 1
ATOM 727 N N . SER A 1 100 ? 1.766 8.839 9.706 1.00 95.12 100 SER A N 1
ATOM 728 C CA . SER A 1 100 ? 1.137 8.374 10.942 1.00 95.12 100 SER A CA 1
ATOM 729 C C . SER A 1 100 ? 0.054 7.331 10.655 1.00 95.12 100 SER A C 1
ATOM 731 O O . SER A 1 100 ? -0.635 7.407 9.637 1.00 95.12 100 SER A O 1
ATOM 733 N N . GLY A 1 101 ? -0.157 6.410 11.600 1.00 95.88 101 GLY A N 1
ATOM 734 C CA . GLY A 1 101 ? -1.314 5.513 11.573 1.00 95.88 101 GLY A CA 1
ATOM 735 C C . GLY A 1 101 ? -2.646 6.272 11.582 1.00 95.88 101 GLY A C 1
ATOM 736 O O . GLY A 1 101 ? -3.625 5.811 11.004 1.00 95.88 101 GLY A O 1
ATOM 737 N N . ASP A 1 102 ? -2.666 7.477 12.155 1.00 95.56 102 ASP A N 1
ATOM 738 C CA . ASP A 1 102 ? -3.861 8.324 12.256 1.00 95.56 102 ASP A CA 1
ATOM 739 C C . ASP A 1 102 ? -4.180 9.098 10.967 1.00 95.56 102 ASP A C 1
ATOM 741 O O . ASP A 1 102 ? -5.097 9.909 10.970 1.00 95.56 102 ASP A O 1
ATOM 745 N N . ARG A 1 103 ? -3.445 8.873 9.865 1.00 94.19 103 ARG A N 1
ATOM 746 C CA . ARG A 1 103 ? -3.552 9.651 8.615 1.00 94.19 103 ARG A CA 1
ATOM 747 C C . ARG A 1 103 ? -4.994 9.924 8.170 1.00 94.19 103 ARG A C 1
ATOM 749 O O . ARG A 1 103 ? -5.312 11.059 7.844 1.00 94.19 103 ARG A O 1
ATOM 756 N N . TYR A 1 104 ? -5.845 8.898 8.190 1.00 94.06 104 TYR A N 1
ATOM 757 C CA . TYR A 1 104 ? -7.235 8.978 7.730 1.00 94.06 104 TYR A CA 1
ATOM 758 C C . TYR A 1 104 ? -8.258 9.233 8.854 1.00 94.06 104 TYR A C 1
ATOM 760 O O . TYR A 1 104 ? -9.455 9.071 8.640 1.00 94.06 104 TYR A O 1
ATOM 768 N N . LEU A 1 105 ? -7.810 9.646 10.047 1.00 93.88 105 LEU A N 1
ATOM 769 C CA . LEU A 1 105 ? -8.674 10.207 11.105 1.00 93.88 105 LEU A CA 1
ATOM 770 C C . LEU A 1 105 ? -8.807 11.736 10.996 1.00 93.88 105 LEU A C 1
ATOM 772 O O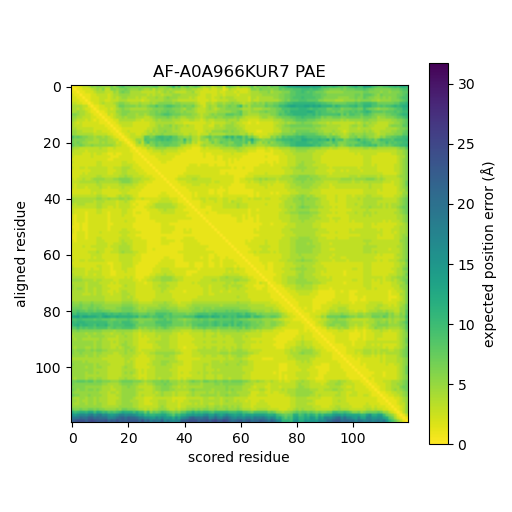 . LEU A 1 105 ? -9.463 12.379 11.812 1.00 93.88 105 LEU A O 1
ATOM 776 N N . SER A 1 106 ? -8.178 12.318 9.980 1.00 91.38 106 SER A N 1
ATOM 777 C CA . SER A 1 106 ? -8.280 13.715 9.579 1.00 91.38 106 SER A CA 1
ATOM 778 C C . SER A 1 106 ? -8.373 13.788 8.057 1.00 91.38 106 SER A C 1
ATOM 780 O O . SER A 1 106 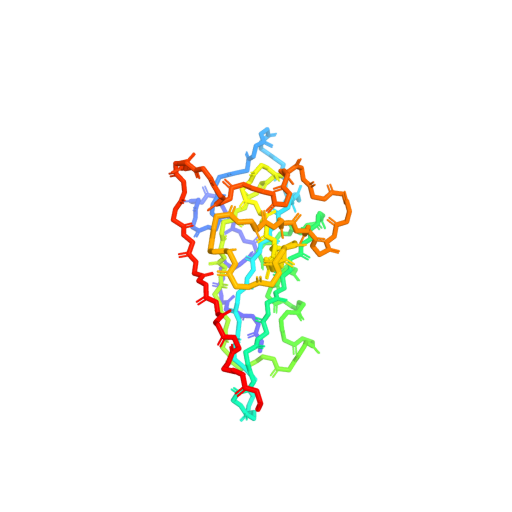? -8.087 12.806 7.373 1.00 91.38 106 SER A O 1
ATOM 782 N N . ASN A 1 107 ? -8.728 14.952 7.518 1.00 92.88 107 ASN A N 1
ATOM 783 C CA . ASN A 1 107 ? -8.741 15.163 6.072 1.00 92.88 107 ASN A CA 1
ATOM 784 C C . ASN A 1 107 ? -7.361 14.857 5.455 1.00 92.88 107 ASN A C 1
ATOM 786 O O . ASN A 1 107 ? -6.338 15.337 5.947 1.00 92.88 107 ASN A O 1
ATOM 790 N N . ASP A 1 108 ? -7.348 14.113 4.350 1.00 92.69 108 ASP A N 1
ATOM 791 C CA . ASP A 1 108 ? -6.164 13.826 3.532 1.00 92.69 108 ASP A CA 1
ATOM 792 C C . ASP A 1 108 ? -6.486 14.151 2.068 1.00 92.69 108 ASP A C 1
ATOM 794 O O . ASP A 1 108 ? -7.648 14.165 1.663 1.00 92.69 108 ASP A O 1
ATOM 798 N N . THR A 1 109 ? -5.462 14.442 1.269 1.00 92.50 109 THR A N 1
ATOM 799 C CA . THR A 1 109 ? -5.630 14.743 -0.161 1.00 92.50 109 THR A CA 1
ATOM 800 C C . THR A 1 109 ? -5.697 13.488 -1.032 1.00 92.50 109 THR A C 1
ATOM 802 O O . THR A 1 109 ? -5.841 13.604 -2.249 1.00 92.50 109 THR A O 1
ATOM 805 N N . ARG A 1 110 ? -5.550 12.295 -0.441 1.00 92.44 110 ARG A N 1
ATOM 806 C CA . ARG A 1 110 ? -5.668 11.002 -1.118 1.00 92.44 110 ARG A CA 1
ATOM 807 C C . ARG A 1 110 ? -6.937 10.275 -0.696 1.00 92.44 110 ARG A C 1
ATOM 809 O O . ARG A 1 110 ? -7.266 10.225 0.488 1.00 92.44 110 ARG A O 1
ATOM 816 N N . ASP A 1 111 ? -7.564 9.625 -1.667 1.00 91.31 111 ASP A N 1
ATOM 817 C CA . ASP A 1 111 ? -8.621 8.654 -1.416 1.00 91.31 111 ASP A CA 1
ATOM 818 C C . ASP A 1 111 ? -8.059 7.384 -0.758 1.00 91.31 111 ASP A C 1
ATOM 820 O O . ASP A 1 111 ? -6.859 7.094 -0.814 1.00 91.31 111 ASP A O 1
ATOM 824 N N . PHE A 1 112 ? -8.939 6.607 -0.131 1.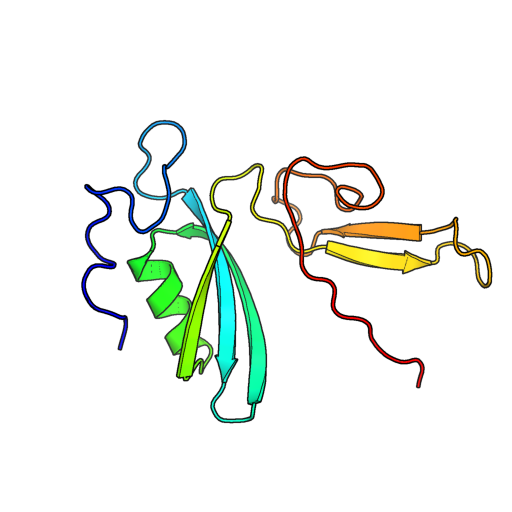00 92.62 112 PHE A N 1
ATOM 825 C CA . PHE A 1 112 ? -8.590 5.332 0.487 1.00 92.62 112 PHE A CA 1
ATOM 826 C C . PHE A 1 112 ? -9.752 4.340 0.411 1.00 92.62 112 PHE A C 1
ATOM 828 O O . PHE A 1 112 ? -10.903 4.704 0.182 1.00 92.62 112 PHE A O 1
ATOM 835 N N . VAL A 1 113 ? -9.436 3.066 0.639 1.00 92.06 113 VAL A N 1
ATOM 836 C CA . VAL A 1 113 ? -10.417 1.989 0.801 1.00 92.06 113 VAL A CA 1
ATOM 837 C C . VAL A 1 113 ? -10.322 1.472 2.231 1.00 92.06 113 VAL A C 1
ATOM 839 O O . VAL A 1 113 ? -9.226 1.208 2.722 1.00 92.06 113 VAL A O 1
ATOM 842 N N . ALA A 1 114 ? -11.467 1.316 2.892 1.00 92.25 114 ALA A N 1
ATOM 843 C CA . ALA A 1 114 ? -11.558 0.729 4.222 1.00 92.25 114 ALA A CA 1
ATOM 844 C C . ALA A 1 114 ? -12.240 -0.640 4.158 1.00 92.25 114 ALA A C 1
ATOM 846 O O . ALA A 1 114 ? -13.237 -0.824 3.461 1.00 92.25 114 ALA A O 1
ATOM 847 N N . VAL A 1 115 ? -11.701 -1.595 4.915 1.00 91.00 115 VAL A N 1
ATOM 848 C CA . VAL A 1 115 ? -12.315 -2.907 5.130 1.00 91.00 115 VAL A CA 1
ATOM 849 C C . VAL A 1 115 ? -12.743 -2.977 6.586 1.00 91.00 115 VAL A C 1
ATOM 851 O O . VAL A 1 115 ? -11.926 -2.799 7.488 1.00 91.00 115 VAL A O 1
ATOM 854 N N . TYR A 1 116 ? -14.027 -3.236 6.806 1.00 88.75 116 TYR A N 1
ATOM 855 C CA . TYR A 1 116 ? -14.607 -3.355 8.136 1.00 88.75 116 TYR A CA 1
ATOM 856 C C . TYR A 1 116 ? -14.767 -4.832 8.472 1.00 88.75 116 TYR A C 1
ATOM 858 O O . TYR A 1 116 ? -15.392 -5.582 7.723 1.00 88.75 116 TYR A O 1
ATOM 866 N N . ALA A 1 117 ? -14.207 -5.252 9.603 1.00 82.25 117 ALA A N 1
ATOM 867 C CA . ALA A 1 117 ? -14.584 -6.524 10.194 1.00 82.25 117 ALA A CA 1
ATOM 868 C C . ALA A 1 117 ? -15.960 -6.348 10.843 1.00 82.25 117 ALA A C 1
ATOM 870 O O . ALA A 1 117 ? -16.164 -5.413 11.621 1.00 82.25 117 ALA A O 1
ATOM 871 N N . LEU A 1 118 ? -16.902 -7.230 10.518 1.00 76.44 118 LEU A N 1
ATOM 872 C CA . LEU A 1 118 ? -18.133 -7.318 11.291 1.00 76.44 118 LEU A CA 1
ATOM 873 C C . LEU A 1 118 ? -17.788 -7.859 12.688 1.00 76.44 118 LEU A C 1
ATOM 875 O O . LEU A 1 118 ? -16.899 -8.711 12.793 1.00 76.44 118 LEU A O 1
ATOM 879 N N . PRO A 1 119 ? -18.452 -7.378 13.753 1.00 67.69 119 PRO A N 1
ATOM 880 C CA . PRO A 1 119 ? -18.343 -8.008 15.060 1.00 67.69 119 PRO A CA 1
ATOM 881 C C . PRO A 1 119 ? -18.698 -9.494 14.937 1.00 67.69 119 PRO A C 1
ATOM 883 O O . PRO A 1 119 ? -19.641 -9.839 14.221 1.00 67.69 119 PRO A O 1
ATOM 886 N N . LEU A 1 120 ? -17.922 -10.346 15.608 1.00 58.22 120 LEU A N 1
ATOM 887 C CA . LEU A 1 120 ? -18.303 -11.737 15.857 1.00 58.22 120 LEU A CA 1
ATOM 888 C C . LEU A 1 120 ? -19.461 -11.798 16.858 1.00 58.22 120 LEU A C 1
ATOM 890 O O . LEU A 1 120 ? -19.482 -10.940 17.771 1.00 58.22 120 LEU A O 1
#

Radius of gyration: 16.04 Å; Cα contacts (8 Å, |Δi|>4): 189; chains: 1; bounding box: 33×34×45 Å

Secondary structure (DSSP, 8-state):
-PPTT-S--TTSTT-PPGGG-SSEEEEEEEEETTS-EEEEEEEEE-HHHHHHHHHHTTEEEEEEEEESTTT---EEEEESSTT-TT-EEEEESSTT-SS-TTGGGS--SS-----PPPP-

Nearest PDB structures (foldseek):
  8ail-assembly1_J  TM=5.159E-01  e=1.686E+00  Bacillus phage VMY22
  8w7d-assembly1_D  TM=4.846E-01  e=1.792E+00  Escherichia coli K-12
  2le2-assembly1_A  TM=3.727E-01  e=9.152E-01  Salasvirus phi29

Sequence (120 aa):
MPAAGLDNNANGAWGDTLGNKVLVWRSSVCVTATGALVYGYGSGLGAQSLAELMLRAGCVRAMELDINPSWTTFNFYAPTVPGDPASVKGRKLLPDSEKSGDRYLSNDTRDFVAVYALPL

pLDDT: mean 92.92, std 5.67, range [58.22, 98.5]

Mean predicted aligned error: 3.85 Å

Solvent-accessible surface area (backbone atoms only — not comparable to full-atom values): 7552 Å² total; per-residue (Å²): 130,70,69,87,70,40,88,57,58,92,85,44,86,75,59,85,48,78,88,77,42,78,53,32,26,35,26,31,43,28,32,29,86,87,69,46,79,46,79,51,71,47,70,76,28,38,62,41,59,48,41,51,50,41,48,76,72,48,36,76,48,72,46,82,52,55,48,36,55,79,62,36,81,56,63,48,76,44,71,78,41,92,95,41,90,85,35,64,47,40,41,48,76,58,87,83,46,66,58,63,31,48,52,82,83,46,93,63,98,66,88,87,87,86,86,82,82,76,84,130

Foldseek 3Di:
DFDPPQVDCPVQPQHDEVPNDQWAWWKKWFAAPVGDIDIDIDTRDGSVVRRVVCVVVRGPDMDIDDIHLQPDWDWDKDAPDPPDPLRIAIDTPDPSRDDHRCQVVDDDPDDDDDDDDDDD